Protein AF-A0A497NTA3-F1 (afdb_monomer_lite)

Structure (mmCIF, N/CA/C/O backbone):
data_AF-A0A497NTA3-F1
#
_entry.id   AF-A0A497NTA3-F1
#
loop_
_atom_site.group_PDB
_atom_site.id
_atom_site.type_symbol
_atom_site.label_atom_id
_atom_site.label_alt_id
_atom_site.label_comp_id
_atom_site.label_asym_id
_atom_site.label_entity_id
_atom_site.label_seq_id
_atom_site.pdbx_PDB_ins_code
_atom_site.Cartn_x
_atom_site.Cartn_y
_atom_site.Cartn_z
_atom_site.occupancy
_atom_site.B_iso_or_equiv
_atom_site.auth_seq_id
_atom_site.auth_comp_id
_atom_site.auth_asym_id
_atom_site.auth_atom_id
_atom_site.pdbx_PDB_model_num
ATOM 1 N N . MET A 1 1 ? -24.255 -32.440 83.360 1.00 44.09 1 MET A N 1
ATOM 2 C CA . MET A 1 1 ? -24.015 -33.207 82.120 1.00 44.09 1 MET A CA 1
ATOM 3 C C . MET A 1 1 ? -24.625 -32.433 80.964 1.00 44.09 1 MET A C 1
ATOM 5 O O . MET A 1 1 ? -25.836 -32.283 80.924 1.00 44.09 1 MET A O 1
ATOM 9 N N . LEU A 1 2 ? -23.778 -31.863 80.107 1.00 43.25 2 LEU A N 1
ATOM 10 C CA . LEU A 1 2 ? -24.154 -31.099 78.916 1.00 43.25 2 LEU A CA 1
ATOM 11 C C . LEU A 1 2 ? -24.266 -32.060 77.728 1.00 43.25 2 LEU A C 1
ATOM 13 O O . LEU A 1 2 ? -23.339 -32.829 77.483 1.00 43.25 2 LEU A O 1
ATOM 17 N N . LYS A 1 3 ? -25.372 -32.005 76.987 1.00 46.66 3 LYS A N 1
ATOM 18 C CA . LYS A 1 3 ? -25.457 -32.542 75.625 1.00 46.66 3 LYS A CA 1
ATOM 19 C C . LYS A 1 3 ? -26.061 -31.456 74.745 1.00 46.66 3 LYS A C 1
ATOM 21 O O . LYS A 1 3 ? -27.273 -31.298 74.695 1.00 46.66 3 LYS A O 1
ATOM 26 N N . THR A 1 4 ? -25.198 -30.664 74.124 1.00 47.44 4 THR A N 1
ATOM 27 C CA . THR A 1 4 ? -25.564 -29.769 73.025 1.00 47.44 4 THR A CA 1
ATOM 28 C C . THR A 1 4 ? -25.284 -30.508 71.727 1.00 47.44 4 THR A C 1
ATOM 30 O O . THR A 1 4 ? -24.136 -30.806 71.405 1.00 47.44 4 THR A O 1
ATOM 33 N N . GLU A 1 5 ? -26.357 -30.859 71.033 1.00 47.53 5 GLU A N 1
ATOM 34 C CA . GLU A 1 5 ? -26.350 -31.498 69.724 1.00 47.53 5 GLU A CA 1
ATOM 35 C C . GLU A 1 5 ? -26.013 -30.423 68.676 1.00 47.53 5 GLU A C 1
ATOM 37 O O . GLU A 1 5 ? -26.783 -29.488 68.453 1.00 47.53 5 GLU A O 1
ATOM 42 N N . ASN A 1 6 ? -24.813 -30.496 68.094 1.00 44.69 6 ASN A N 1
ATOM 43 C CA . ASN A 1 6 ? -24.392 -29.604 67.016 1.00 44.69 6 ASN A CA 1
ATOM 44 C C . ASN A 1 6 ? -25.112 -30.013 65.726 1.00 44.69 6 ASN A C 1
ATOM 46 O O . ASN A 1 6 ? -24.772 -31.018 65.107 1.00 44.69 6 ASN A O 1
ATOM 50 N N . VAL A 1 7 ? -26.101 -29.222 65.315 1.00 44.62 7 VAL A N 1
ATOM 51 C CA . VAL A 1 7 ? -26.739 -29.340 64.001 1.00 44.62 7 VAL A CA 1
ATOM 52 C C . VAL A 1 7 ? -25.886 -28.574 62.988 1.00 44.62 7 VAL A C 1
ATOM 54 O O . VAL A 1 7 ? -26.076 -27.376 62.774 1.00 44.62 7 VAL A O 1
ATOM 57 N N . GLU A 1 8 ? -24.927 -29.256 62.362 1.00 42.12 8 GLU A N 1
ATOM 58 C CA . GLU A 1 8 ? -24.247 -28.744 61.169 1.00 42.12 8 GLU A CA 1
ATOM 59 C C . GLU A 1 8 ? -25.232 -28.741 59.991 1.00 42.12 8 GLU A C 1
ATOM 61 O O . GLU A 1 8 ? -25.556 -29.774 59.409 1.00 42.12 8 GLU A O 1
ATOM 66 N N . LYS A 1 9 ? -25.749 -27.559 59.637 1.00 46.50 9 LYS A N 1
ATOM 67 C CA . LYS A 1 9 ? -26.508 -27.365 58.396 1.00 46.50 9 LYS A CA 1
ATOM 68 C C . LYS A 1 9 ? -25.532 -27.204 57.233 1.00 46.50 9 LYS A C 1
ATOM 70 O O . LYS A 1 9 ? -25.008 -26.117 56.998 1.00 46.50 9 LYS A O 1
ATOM 75 N N . THR A 1 10 ? -25.313 -28.280 56.487 1.00 43.53 10 THR A N 1
ATOM 76 C CA . THR A 1 10 ? -24.610 -28.257 55.201 1.00 43.53 10 THR A CA 1
ATOM 77 C C . THR A 1 10 ? -25.424 -27.439 54.193 1.00 43.53 10 THR A C 1
ATOM 79 O O . THR A 1 10 ? -26.510 -27.835 53.777 1.00 43.53 10 THR A O 1
ATOM 82 N N . ILE A 1 11 ? -24.922 -26.264 53.812 1.00 51.75 11 ILE A N 1
ATOM 83 C CA . ILE A 1 11 ? -25.506 -25.445 52.744 1.00 51.75 11 ILE A CA 1
ATOM 84 C C . ILE A 1 11 ? -25.009 -26.010 51.409 1.00 51.75 11 ILE A C 1
ATOM 86 O O . ILE A 1 11 ? -23.911 -25.686 50.955 1.00 51.75 11 ILE A O 1
ATOM 90 N N . GLU A 1 12 ? -25.814 -26.854 50.766 1.00 51.19 12 GLU A N 1
ATOM 91 C CA . GLU A 1 12 ? -25.565 -27.292 49.392 1.00 51.19 12 GLU A CA 1
ATOM 92 C C . GLU A 1 12 ? -25.814 -26.128 48.419 1.00 51.19 12 GLU A C 1
ATOM 94 O O . GLU A 1 12 ? -26.928 -25.875 47.956 1.00 51.19 12 GLU A O 1
ATOM 99 N N . ARG A 1 13 ? -24.755 -25.377 48.098 1.00 47.06 13 ARG A N 1
ATOM 100 C CA . ARG A 1 13 ? -24.777 -24.423 46.984 1.00 47.06 13 ARG A CA 1
ATOM 101 C C . ARG A 1 13 ? -24.832 -25.201 45.669 1.00 47.06 13 ARG A C 1
ATOM 103 O O . ARG A 1 13 ? -23.820 -25.747 45.230 1.00 47.06 13 ARG A O 1
ATOM 110 N N . LYS A 1 14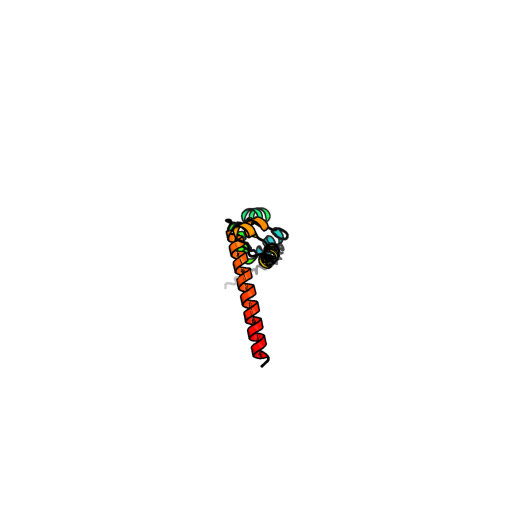 ? -25.993 -25.200 45.006 1.00 54.53 14 LYS A N 1
AT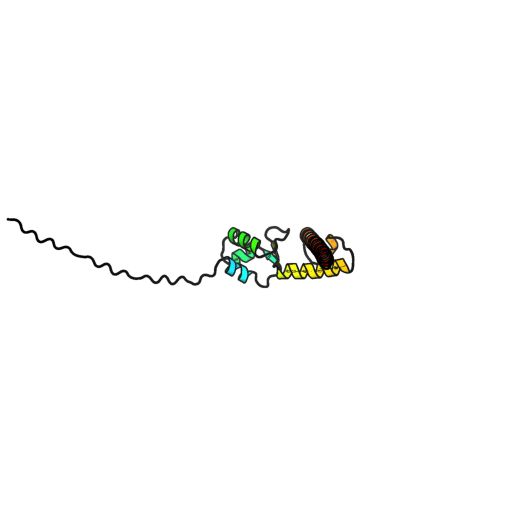OM 111 C CA . LYS A 1 14 ? -26.100 -25.577 43.590 1.00 54.53 14 LYS A CA 1
ATOM 112 C C . LYS A 1 14 ? -25.153 -24.687 42.780 1.00 54.53 14 LYS A C 1
ATOM 114 O O . LYS A 1 14 ? -25.359 -23.480 42.686 1.00 54.53 14 LYS A O 1
ATOM 119 N N . LYS A 1 15 ? -24.096 -25.277 42.214 1.00 54.75 15 LYS A N 1
ATOM 120 C CA . LYS A 1 15 ? -23.257 -24.624 41.204 1.00 54.75 15 LYS A CA 1
ATOM 121 C C 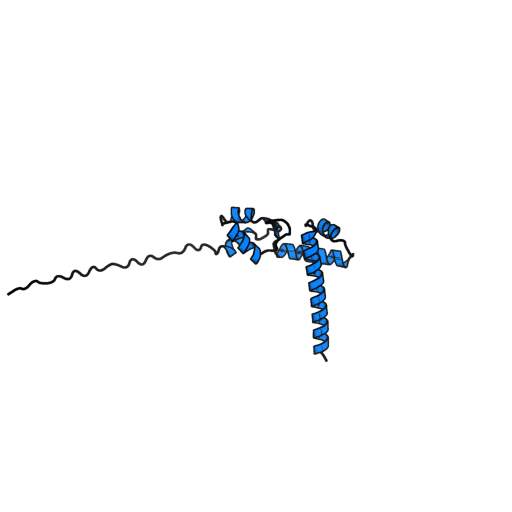. LYS A 1 15 ? -24.075 -24.532 39.918 1.00 54.75 15 LYS A C 1
ATOM 123 O O . LYS A 1 15 ? -24.049 -25.447 39.098 1.00 54.75 15 LYS A O 1
ATOM 128 N N . GLU A 1 16 ? -24.834 -23.454 39.759 1.00 48.94 16 GLU A N 1
ATOM 129 C CA . GLU A 1 16 ? -25.370 -23.093 38.450 1.00 48.94 16 GLU A CA 1
ATOM 130 C C . GLU A 1 16 ? -24.187 -22.908 37.502 1.00 48.94 16 GLU A C 1
ATOM 132 O O . GLU A 1 16 ? -23.341 -22.029 37.671 1.00 48.94 16 GLU A O 1
ATOM 137 N N . THR A 1 17 ? -24.072 -23.819 36.539 1.00 47.16 17 THR A N 1
ATOM 138 C CA . THR A 1 17 ? -23.033 -23.748 35.520 1.00 47.16 17 THR A CA 1
ATOM 139 C C . THR A 1 17 ? -23.502 -22.708 34.518 1.00 47.16 17 THR A C 1
ATOM 141 O O . THR A 1 17 ? -24.291 -23.009 33.626 1.00 47.16 17 THR A O 1
ATOM 144 N N . ILE A 1 18 ? -23.075 -21.458 34.703 1.00 50.19 18 ILE A N 1
ATOM 145 C CA . ILE A 1 18 ? -23.279 -20.403 33.713 1.00 50.19 18 ILE A CA 1
ATOM 146 C C . ILE A 1 18 ? -22.531 -20.853 32.459 1.00 50.19 18 ILE A C 1
ATOM 148 O O . ILE A 1 18 ? -21.307 -20.753 32.377 1.00 50.19 18 ILE A O 1
ATOM 152 N N . THR A 1 19 ? -23.252 -21.389 31.477 1.00 44.66 19 THR A N 1
ATOM 153 C CA . THR A 1 19 ? -22.705 -21.579 30.138 1.00 44.66 19 THR A CA 1
ATOM 154 C C . THR A 1 19 ? -22.490 -20.191 29.553 1.00 44.66 19 THR A C 1
ATOM 156 O O . THR A 1 19 ? -23.416 -19.600 28.995 1.00 44.66 19 THR A O 1
ATOM 159 N N . PHE A 1 20 ? -21.282 -19.651 29.717 1.00 44.19 20 PHE A N 1
ATOM 160 C CA . PHE A 1 20 ? -20.810 -18.505 28.952 1.00 44.19 20 PHE A CA 1
ATOM 161 C C . PHE A 1 20 ? -20.848 -18.905 27.476 1.00 44.19 20 PHE A C 1
ATOM 163 O O . PHE A 1 20 ? -19.920 -19.512 26.948 1.00 44.19 20 PHE A O 1
ATOM 170 N N . ARG A 1 21 ?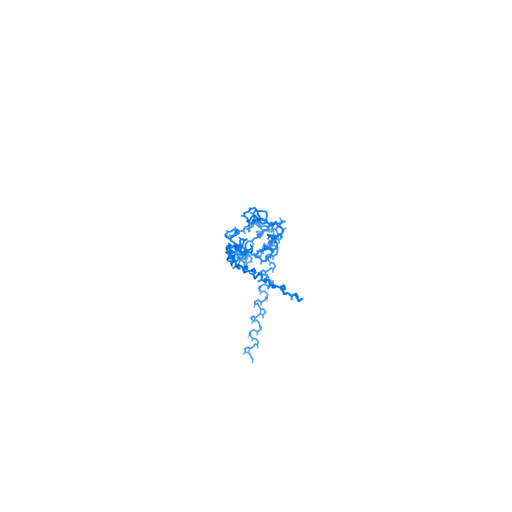 -21.958 -18.610 26.797 1.00 43.12 21 ARG A N 1
ATOM 171 C CA . ARG A 1 21 ? -21.971 -18.559 25.341 1.00 43.12 21 ARG A CA 1
ATOM 172 C C . ARG A 1 21 ? -21.232 -17.286 24.979 1.00 43.12 21 ARG A C 1
ATOM 174 O O . ARG A 1 21 ? -21.831 -16.215 24.973 1.00 43.12 21 ARG A O 1
ATOM 181 N N . THR A 1 22 ? -19.930 -17.392 24.742 1.00 49.00 22 THR A N 1
ATOM 182 C CA . THR A 1 22 ? -19.169 -16.320 24.110 1.00 49.00 22 THR A CA 1
ATOM 183 C C . THR A 1 22 ? -19.897 -16.003 22.805 1.00 49.00 22 THR A C 1
ATOM 185 O O . THR A 1 22 ? -20.015 -16.898 21.960 1.00 49.00 22 THR A O 1
ATOM 188 N N . PRO A 1 23 ? -20.447 -14.790 22.615 1.00 52.59 23 PRO A N 1
ATOM 189 C CA . PRO A 1 23 ? -20.855 -14.387 21.283 1.00 52.59 23 PRO A CA 1
ATOM 190 C C . PRO A 1 23 ? -19.612 -14.565 20.410 1.00 52.59 23 PRO A C 1
ATOM 192 O O . PRO A 1 23 ? -18.509 -14.217 20.835 1.00 52.59 23 PRO A O 1
ATOM 195 N N . SER A 1 24 ? -19.756 -15.179 19.239 1.00 54.88 24 SER A N 1
ATOM 196 C CA . SER A 1 24 ? -18.674 -15.318 18.263 1.00 54.88 24 SER A CA 1
ATOM 197 C C . SER A 1 24 ? -18.326 -13.925 17.718 1.00 54.88 24 SER A C 1
ATOM 199 O O . SER A 1 24 ? -18.669 -13.578 16.588 1.00 54.88 24 SER A O 1
ATOM 201 N N . ILE A 1 25 ? -17.703 -13.090 18.545 1.00 73.00 25 ILE A N 1
ATOM 202 C CA . ILE A 1 25 ? -17.157 -11.802 18.150 1.00 73.00 25 ILE A CA 1
ATOM 203 C C . ILE A 1 25 ? -15.861 -12.145 17.430 1.00 73.00 25 ILE A C 1
ATOM 205 O O . ILE A 1 25 ? -14.941 -12.719 18.013 1.00 73.00 25 ILE A O 1
ATOM 209 N N . LEU A 1 26 ? -15.834 -11.885 16.126 1.00 80.25 26 LEU A N 1
ATOM 210 C CA . LEU A 1 26 ? -14.639 -12.081 15.315 1.00 80.25 26 LEU A CA 1
ATOM 211 C C . LEU A 1 26 ? -13.463 -11.302 15.931 1.00 80.25 26 LEU A C 1
ATOM 213 O O . LEU A 1 26 ? -13.678 -10.209 16.460 1.00 80.25 26 LEU A O 1
ATOM 217 N N . PRO A 1 27 ? -12.224 -11.812 15.843 1.00 89.38 27 PRO A N 1
ATOM 218 C CA . PRO A 1 27 ? -11.056 -11.056 16.277 1.00 89.38 27 PRO A CA 1
ATOM 219 C C . PRO A 1 27 ? -10.984 -9.688 15.571 1.00 89.38 27 PRO A C 1
ATOM 221 O O . PRO A 1 27 ? -11.288 -9.628 14.376 1.00 89.38 27 PRO A O 1
ATOM 224 N N . PRO A 1 28 ? -10.525 -8.610 16.238 1.00 89.44 28 PRO A N 1
ATOM 225 C CA . PRO A 1 28 ? -10.422 -7.274 15.637 1.00 89.44 28 PRO A CA 1
ATOM 226 C C . PRO A 1 28 ? -9.691 -7.252 14.288 1.00 89.44 28 PRO A C 1
ATOM 228 O O . PRO A 1 28 ? -10.144 -6.607 13.346 1.00 89.44 28 PRO A O 1
ATOM 231 N N . ILE A 1 29 ? -8.618 -8.039 14.157 1.00 93.62 29 ILE A N 1
ATOM 232 C CA . ILE A 1 29 ? -7.866 -8.219 12.904 1.00 93.62 29 ILE A CA 1
ATOM 233 C C . ILE A 1 29 ? -8.764 -8.725 11.769 1.00 93.62 29 ILE A C 1
ATOM 235 O O . ILE A 1 29 ? -8.708 -8.211 10.654 1.00 93.62 29 ILE A O 1
ATOM 239 N N . GLU A 1 30 ? -9.610 -9.717 12.043 1.00 92.06 30 GLU A N 1
ATOM 240 C CA . GLU A 1 30 ? -10.503 -10.310 11.045 1.00 92.06 30 GLU A CA 1
ATOM 241 C C . GLU A 1 30 ? -11.641 -9.349 10.675 1.00 92.06 30 GLU A C 1
ATOM 243 O O . GLU A 1 30 ? -12.029 -9.275 9.508 1.00 92.06 30 GLU A O 1
ATOM 248 N N . ILE A 1 31 ? -12.136 -8.566 11.641 1.00 91.50 31 ILE A N 1
ATOM 249 C CA . ILE A 1 31 ? -13.110 -7.495 11.392 1.00 91.50 31 ILE A CA 1
ATOM 250 C C . ILE A 1 31 ? -12.505 -6.464 10.430 1.00 91.50 31 ILE A C 1
ATOM 252 O O . ILE A 1 31 ? -13.067 -6.222 9.365 1.00 91.50 31 ILE A O 1
ATOM 256 N N . VAL A 1 32 ? -11.328 -5.919 10.751 1.00 93.38 32 VAL A N 1
ATOM 257 C CA . VAL A 1 32 ? -10.630 -4.930 9.913 1.00 93.38 32 VAL A CA 1
ATOM 258 C C . VAL A 1 32 ? -10.333 -5.489 8.519 1.00 93.38 32 VAL A C 1
ATOM 260 O O . VAL A 1 32 ? -10.656 -4.842 7.520 1.00 93.38 32 VAL A O 1
ATOM 263 N N . LYS A 1 33 ? -9.810 -6.719 8.432 1.00 93.94 33 LYS A N 1
ATOM 264 C CA . LYS A 1 33 ? -9.514 -7.402 7.162 1.00 93.94 33 LYS A CA 1
ATOM 265 C C . LYS A 1 33 ? -10.734 -7.508 6.253 1.00 93.94 33 LYS A C 1
ATOM 267 O O . LYS A 1 33 ? -10.627 -7.303 5.045 1.00 93.94 33 LYS A O 1
ATOM 272 N N . ARG A 1 34 ? -11.904 -7.828 6.813 1.00 93.88 34 ARG A N 1
ATOM 273 C CA . ARG A 1 34 ? -13.160 -7.881 6.051 1.00 93.88 34 ARG A CA 1
ATOM 274 C C . ARG A 1 34 ? -13.607 -6.498 5.599 1.00 93.88 34 ARG A C 1
ATOM 276 O O . ARG A 1 34 ? -14.086 -6.374 4.476 1.00 93.88 34 ARG A O 1
ATOM 283 N N . THR A 1 35 ? -13.415 -5.479 6.430 1.00 93.31 35 THR A N 1
ATOM 284 C CA . THR A 1 35 ? -13.858 -4.107 6.156 1.00 93.31 35 THR A CA 1
ATOM 285 C C . THR A 1 35 ? -13.133 -3.461 4.983 1.00 93.31 35 THR A C 1
ATOM 287 O O . THR A 1 35 ? -13.775 -2.785 4.179 1.00 93.31 35 THR A O 1
ATOM 290 N N . PHE A 1 36 ? -11.818 -3.667 4.847 1.00 93.00 36 PHE A N 1
ATOM 291 C CA . PHE A 1 36 ? -11.072 -3.108 3.713 1.00 93.00 36 PHE A CA 1
ATOM 292 C C . PHE A 1 36 ? -10.992 -4.046 2.500 1.00 93.00 36 PHE A C 1
ATOM 294 O O . PHE A 1 36 ? -10.429 -3.679 1.466 1.00 93.00 36 PHE A O 1
ATOM 301 N N . LYS A 1 37 ? -11.569 -5.252 2.580 1.00 93.06 37 LYS A N 1
ATOM 302 C CA . LYS A 1 37 ? -11.539 -6.219 1.479 1.00 93.06 37 LYS A CA 1
ATOM 303 C C . LYS A 1 37 ? -12.164 -5.620 0.216 1.00 93.06 37 LYS A C 1
ATOM 305 O O . LYS A 1 37 ? -13.312 -5.190 0.215 1.00 93.06 37 LYS A O 1
ATOM 310 N N . GLY A 1 38 ? -11.408 -5.628 -0.880 1.00 90.75 38 GLY A N 1
ATOM 311 C CA . GLY A 1 38 ? -11.835 -5.067 -2.166 1.00 90.75 38 GLY A CA 1
ATOM 312 C C . GLY A 1 38 ? -11.633 -3.554 -2.308 1.00 90.75 38 GLY A C 1
ATOM 313 O O . GLY A 1 38 ? -11.776 -3.036 -3.416 1.00 90.75 38 GLY A O 1
ATOM 314 N N . LEU A 1 39 ? -11.242 -2.847 -1.243 1.00 94.38 39 LEU A N 1
ATOM 315 C CA . LEU A 1 39 ? -10.828 -1.449 -1.335 1.00 94.38 39 LEU A CA 1
ATOM 316 C C . LEU A 1 39 ? -9.412 -1.356 -1.916 1.00 94.38 39 LEU A C 1
ATOM 318 O O . LEU A 1 39 ? -8.550 -2.190 -1.640 1.00 94.38 39 LEU A O 1
ATOM 322 N N . LYS A 1 40 ? -9.166 -0.332 -2.737 1.00 95.06 40 LYS A N 1
ATOM 323 C CA . LYS A 1 40 ? -7.849 -0.072 -3.347 1.00 95.06 40 LYS A CA 1
ATOM 324 C C . LYS A 1 40 ? -6.992 0.844 -2.475 1.00 95.06 40 LYS A C 1
ATOM 326 O O . LYS A 1 40 ? -5.845 0.521 -2.190 1.00 95.06 40 LYS A O 1
ATOM 331 N N . LYS A 1 41 ? -7.581 1.969 -2.068 1.00 94.56 41 LYS A N 1
ATOM 332 C CA . LYS A 1 41 ? -7.005 3.035 -1.244 1.00 94.56 41 LYS A CA 1
ATOM 333 C C . LYS A 1 41 ? -8.056 3.438 -0.208 1.00 94.56 41 LYS A C 1
ATOM 335 O O . LYS A 1 41 ? -9.231 3.500 -0.568 1.00 94.56 41 LYS A O 1
ATOM 340 N N . PHE A 1 42 ? -7.655 3.647 1.040 1.00 96.25 42 PHE A N 1
ATOM 341 C CA . PHE A 1 42 ? -8.551 4.002 2.149 1.00 96.25 42 PHE A CA 1
ATOM 342 C C . PHE A 1 42 ? -7.763 4.642 3.296 1.00 96.25 42 PHE A C 1
ATOM 344 O O . PHE A 1 42 ? -6.532 4.591 3.323 1.00 96.25 42 PHE A O 1
ATOM 351 N N . THR A 1 43 ? -8.473 5.246 4.242 1.00 96.62 43 THR A N 1
ATOM 352 C CA . THR A 1 43 ? -7.896 5.895 5.423 1.00 96.62 43 THR A CA 1
ATOM 353 C C . THR A 1 43 ? -8.137 5.093 6.697 1.00 96.62 43 THR A C 1
ATOM 355 O O . THR A 1 43 ? -9.071 4.294 6.774 1.00 96.62 43 THR A O 1
ATOM 358 N N . THR A 1 44 ? -7.316 5.320 7.727 1.00 96.00 44 THR A N 1
ATOM 359 C CA . THR A 1 44 ? -7.542 4.714 9.052 1.00 96.00 44 THR A CA 1
ATOM 360 C C . THR A 1 44 ? -8.928 5.068 9.598 1.00 96.00 44 THR A C 1
ATOM 362 O O . THR A 1 44 ? -9.633 4.193 10.097 1.00 96.00 44 THR A O 1
ATOM 365 N N . SER A 1 45 ? -9.339 6.331 9.460 1.00 95.81 45 SER A N 1
ATOM 366 C CA . SER A 1 45 ? -10.600 6.837 10.004 1.00 95.81 45 SER A CA 1
ATOM 367 C C . SER A 1 45 ? -11.817 6.171 9.348 1.00 95.81 45 SER A C 1
ATOM 369 O O . SER A 1 45 ? -12.701 5.704 10.057 1.00 95.81 45 SER A O 1
ATOM 371 N N . GLU A 1 46 ? -11.817 5.996 8.020 1.00 95.69 46 GLU A N 1
ATOM 372 C CA . GLU A 1 46 ? -12.888 5.276 7.304 1.00 95.69 46 GLU A CA 1
ATOM 373 C C . GLU A 1 46 ? -13.062 3.829 7.789 1.00 95.69 46 GLU A C 1
ATOM 375 O O . GLU A 1 46 ? -14.176 3.299 7.816 1.00 95.69 46 GLU A O 1
ATOM 380 N N . ILE A 1 47 ? -11.961 3.156 8.133 1.00 96.06 47 ILE A N 1
ATOM 381 C CA . ILE A 1 47 ? -12.011 1.789 8.654 1.00 96.06 47 ILE A CA 1
ATOM 382 C C . ILE A 1 47 ? -12.489 1.795 10.105 1.00 96.06 47 ILE A C 1
ATOM 384 O O . ILE A 1 47 ? -13.380 1.015 10.433 1.00 96.06 47 ILE A O 1
ATOM 388 N N . ALA A 1 48 ? -11.969 2.698 10.939 1.00 94.00 48 ALA A N 1
ATOM 389 C CA . ALA A 1 48 ? -12.369 2.836 12.336 1.00 94.00 48 ALA A CA 1
ATOM 390 C C . ALA A 1 48 ? -13.870 3.116 12.490 1.00 94.00 48 ALA A C 1
ATOM 392 O O . ALA A 1 48 ? -14.526 2.460 13.299 1.00 94.00 48 ALA A O 1
ATOM 393 N N . GLU A 1 49 ? -14.432 3.996 11.655 1.00 93.75 49 GLU A N 1
ATOM 394 C CA . GLU A 1 49 ? -15.871 4.280 11.607 1.00 93.75 49 GLU A CA 1
ATOM 395 C C . GLU A 1 49 ? -16.696 3.032 11.268 1.00 93.75 49 GLU A C 1
ATOM 397 O O . GLU A 1 49 ? -17.700 2.747 11.918 1.00 93.75 49 GLU A O 1
ATOM 402 N N . LYS A 1 50 ? -16.259 2.241 10.281 1.00 92.19 50 LYS A N 1
ATOM 403 C CA . LYS A 1 50 ? -16.971 1.026 9.852 1.00 92.19 50 LYS A CA 1
ATOM 404 C C . LYS A 1 50 ? -16.867 -0.120 1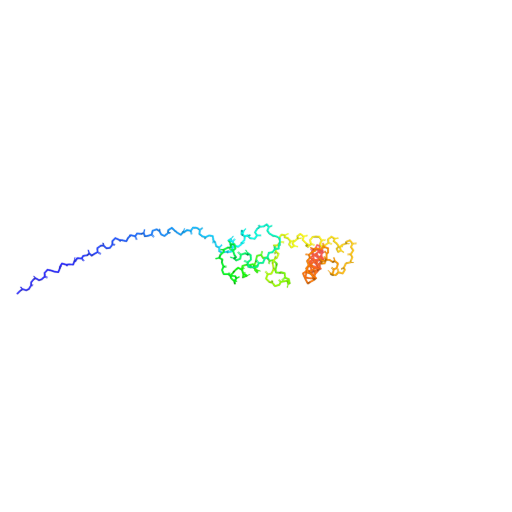0.851 1.00 92.19 50 LYS A C 1
ATOM 406 O O . LYS A 1 50 ? -17.777 -0.943 10.925 1.00 92.19 50 LYS A O 1
ATOM 411 N N . THR A 1 51 ? -15.756 -0.219 11.577 1.00 89.31 51 THR A N 1
ATOM 412 C CA . THR A 1 51 ? -15.529 -1.297 12.548 1.00 89.31 51 THR A CA 1
ATOM 413 C C . THR A 1 51 ? -15.942 -0.931 13.966 1.00 89.31 51 THR A C 1
ATOM 415 O O . THR A 1 51 ? -16.006 -1.823 14.807 1.00 89.31 51 THR A O 1
ATOM 418 N N . ASN A 1 52 ? -16.199 0.353 14.241 1.00 91.19 52 ASN A N 1
ATOM 419 C CA . ASN A 1 52 ? -16.399 0.899 15.584 1.00 91.19 52 ASN A CA 1
ATOM 420 C C . ASN A 1 52 ? -15.266 0.496 16.553 1.00 91.19 52 ASN A C 1
ATOM 422 O O . ASN A 1 52 ? -15.502 0.139 17.707 1.00 91.19 52 ASN A O 1
ATOM 426 N N . LEU A 1 53 ? -14.030 0.494 16.043 1.00 91.75 53 LEU A N 1
ATOM 427 C CA . LEU A 1 53 ? -12.818 0.186 16.807 1.00 91.75 53 LEU A CA 1
ATOM 428 C C . LEU A 1 53 ? -12.027 1.478 17.045 1.00 91.75 53 LEU A C 1
ATOM 430 O O . LEU A 1 53 ? -12.122 2.395 16.224 1.00 91.75 53 LEU A O 1
ATOM 434 N N . PRO A 1 54 ? -11.220 1.559 18.118 1.00 93.88 54 PRO A N 1
ATOM 435 C CA . PRO A 1 54 ? -10.327 2.691 18.333 1.00 93.88 54 PRO A CA 1
ATOM 436 C C . PRO A 1 54 ? -9.393 2.893 17.138 1.00 93.88 54 PRO A C 1
ATOM 438 O O . PRO A 1 54 ? -8.807 1.937 16.630 1.00 93.88 54 PRO A O 1
ATOM 441 N N . GLU A 1 55 ? -9.228 4.143 16.703 1.00 94.62 55 GLU A N 1
ATOM 442 C CA . GLU A 1 55 ? -8.421 4.465 15.519 1.00 94.62 55 GLU A CA 1
ATOM 443 C C . GLU A 1 55 ? -6.966 3.985 15.664 1.00 94.62 55 GLU A C 1
ATOM 445 O O . GLU A 1 55 ? -6.381 3.499 14.700 1.00 94.62 55 GLU A O 1
ATOM 450 N N . GLU A 1 56 ? -6.410 4.045 16.877 1.00 95.56 56 GLU A N 1
ATOM 451 C CA . GLU A 1 56 ? -5.061 3.556 17.184 1.00 95.56 56 GLU A CA 1
ATOM 452 C C . GLU A 1 56 ? -4.923 2.037 16.983 1.00 95.56 56 GLU A C 1
ATOM 454 O O . GLU A 1 56 ? -3.928 1.564 16.431 1.00 95.56 56 GLU A O 1
ATOM 459 N N . ASP A 1 57 ? -5.930 1.261 17.392 1.00 93.81 57 ASP A N 1
ATOM 460 C CA . ASP A 1 57 ? -5.924 -0.194 17.223 1.00 93.81 57 ASP A CA 1
ATOM 461 C C . ASP A 1 57 ? -6.084 -0.571 15.750 1.00 93.81 57 ASP A C 1
ATOM 463 O O . ASP A 1 57 ? -5.414 -1.478 15.255 1.00 93.81 57 ASP A O 1
ATOM 467 N N . VAL A 1 58 ? -6.933 0.162 15.024 1.00 95.25 58 VAL A N 1
ATOM 468 C CA . VAL A 1 58 ? -7.083 -0.000 13.576 1.00 95.25 58 VAL A CA 1
ATOM 469 C C . VAL A 1 58 ? -5.775 0.321 12.864 1.00 95.25 58 VAL A C 1
ATOM 471 O O . VAL A 1 58 ? -5.361 -0.461 12.017 1.00 95.25 58 VAL A O 1
ATOM 474 N N . GLU A 1 59 ? -5.089 1.408 13.222 1.00 96.25 59 GLU A N 1
ATOM 475 C CA . GLU A 1 59 ? -3.799 1.773 12.628 1.00 96.25 59 GLU A CA 1
ATOM 476 C C . GLU A 1 59 ? -2.763 0.656 12.797 1.00 96.25 59 GLU A C 1
ATOM 478 O O . GLU A 1 59 ? -2.184 0.212 11.805 1.00 96.25 59 GLU A O 1
ATOM 483 N N . LYS A 1 60 ? -2.607 0.117 14.013 1.00 95.75 60 LYS A N 1
ATOM 484 C CA . LYS A 1 60 ? -1.694 -1.010 14.283 1.00 95.75 60 LYS A CA 1
ATOM 485 C C . LYS A 1 60 ? -2.031 -2.247 13.451 1.00 95.75 60 LYS A C 1
ATOM 487 O O . LYS A 1 60 ? -1.135 -2.939 12.977 1.00 95.75 60 LYS A O 1
ATOM 492 N N . ILE A 1 61 ? -3.317 -2.541 13.265 1.00 95.69 61 ILE A N 1
ATOM 493 C CA . ILE A 1 61 ? -3.752 -3.673 12.439 1.00 95.69 61 ILE A CA 1
ATOM 494 C C . ILE A 1 61 ? -3.472 -3.404 10.954 1.00 95.69 61 ILE A C 1
ATOM 496 O O . ILE A 1 61 ? -3.007 -4.299 10.248 1.00 95.69 61 ILE A O 1
ATOM 500 N N . LEU A 1 62 ? -3.733 -2.190 10.466 1.00 96.19 62 LEU A N 1
ATOM 501 C CA . LEU A 1 62 ? -3.481 -1.816 9.074 1.00 96.19 62 LEU A CA 1
ATOM 502 C C . LEU A 1 62 ? -1.986 -1.856 8.736 1.00 96.19 62 LEU A C 1
ATOM 504 O O . LEU A 1 62 ? -1.642 -2.309 7.645 1.00 96.19 62 LEU A O 1
ATOM 508 N N . GLU A 1 63 ? -1.102 -1.497 9.670 1.00 95.56 63 GLU A N 1
ATOM 509 C CA . GLU A 1 63 ? 0.354 -1.626 9.499 1.00 95.56 63 GLU A CA 1
ATOM 510 C C . GLU A 1 63 ? 0.814 -3.061 9.218 1.00 95.56 63 GLU A C 1
ATOM 512 O O . GLU A 1 63 ? 1.819 -3.256 8.538 1.00 95.56 63 GLU A O 1
ATOM 517 N N . LEU A 1 64 ? 0.072 -4.062 9.698 1.00 94.81 64 LEU A N 1
ATOM 518 C CA . LEU A 1 64 ? 0.389 -5.475 9.486 1.00 94.81 64 LEU A CA 1
ATOM 519 C C . LEU A 1 64 ? -0.194 -6.041 8.189 1.00 94.81 64 LEU A C 1
ATOM 521 O O . LEU A 1 64 ? 0.316 -7.035 7.681 1.00 94.81 64 LEU A O 1
ATOM 525 N N . LEU A 1 65 ? -1.296 -5.471 7.699 1.00 94.31 65 LEU A N 1
ATOM 526 C CA . LEU A 1 65 ? -2.107 -6.078 6.638 1.00 94.31 65 LEU A CA 1
ATOM 527 C C . LEU A 1 65 ? -2.093 -5.303 5.316 1.00 94.31 65 LEU A C 1
ATOM 529 O O . LEU A 1 65 ? -2.721 -5.736 4.349 1.00 94.31 65 LEU A O 1
ATOM 533 N N . THR A 1 66 ? -1.497 -4.111 5.288 1.00 95.75 66 THR A N 1
ATOM 534 C CA . THR A 1 66 ? -1.642 -3.167 4.175 1.00 95.75 66 THR A CA 1
ATOM 535 C C . THR A 1 66 ? -0.351 -2.400 3.912 1.00 95.75 66 THR A C 1
ATOM 537 O O . THR A 1 66 ? 0.594 -2.431 4.700 1.00 95.75 66 THR A O 1
ATOM 540 N N . ILE A 1 67 ? -0.297 -1.686 2.788 1.00 95.50 67 ILE A N 1
ATOM 541 C CA . ILE A 1 67 ? 0.859 -0.871 2.421 1.00 95.50 67 ILE A CA 1
ATOM 542 C C . ILE A 1 67 ? 0.588 0.586 2.788 1.00 95.50 67 ILE A C 1
ATOM 544 O O . ILE A 1 67 ? -0.279 1.234 2.201 1.00 95.50 67 ILE A O 1
ATOM 548 N N . LYS A 1 68 ? 1.370 1.119 3.731 1.00 95.12 68 LYS A N 1
ATOM 549 C CA . LYS A 1 68 ? 1.338 2.539 4.107 1.00 95.12 68 LYS A CA 1
ATOM 550 C C . LYS A 1 68 ? 1.731 3.417 2.914 1.00 95.12 68 LYS A C 1
ATOM 552 O O . LYS A 1 68 ? 2.803 3.203 2.328 1.00 95.12 68 LYS A O 1
ATOM 557 N N . SER A 1 69 ? 0.867 4.373 2.574 1.00 94.94 69 SER A N 1
ATOM 558 C CA . SER A 1 69 ? 1.179 5.465 1.647 1.00 94.94 69 SER A CA 1
ATOM 559 C C . SER A 1 69 ? 2.067 6.497 2.337 1.00 94.94 69 SER A C 1
ATOM 561 O O . SER A 1 69 ? 2.129 6.573 3.566 1.00 94.94 69 SER A O 1
ATOM 563 N N . SER A 1 70 ? 2.755 7.306 1.542 1.00 92.44 70 SER A N 1
ATOM 564 C CA . SER A 1 70 ? 3.414 8.514 2.018 1.00 92.44 70 SER A CA 1
ATOM 565 C C . SER A 1 70 ? 2.420 9.581 2.500 1.00 92.44 70 SER A C 1
ATOM 567 O O . SER A 1 70 ? 2.757 10.411 3.345 1.00 92.44 70 SER A O 1
ATOM 569 N N . GLU A 1 71 ? 1.166 9.528 2.034 1.00 90.94 71 GLU A N 1
ATOM 570 C CA . GLU A 1 71 ? 0.084 10.343 2.580 1.00 90.94 71 GLU A CA 1
ATOM 571 C C . GLU A 1 71 ? -0.276 9.885 4.002 1.00 90.94 71 GLU A C 1
ATOM 573 O O . GLU A 1 71 ? -0.444 8.699 4.300 1.00 90.94 71 GLU A O 1
ATOM 578 N N . LYS A 1 72 ? -0.422 10.853 4.912 1.00 89.38 72 LYS A N 1
ATOM 579 C CA . LYS A 1 72 ? -0.700 10.579 6.324 1.00 89.38 72 LYS A CA 1
ATOM 580 C C . LYS A 1 72 ? -2.026 9.826 6.484 1.00 89.38 72 LYS A C 1
ATOM 582 O O . LYS A 1 72 ? -3.059 10.299 6.022 1.00 89.38 72 LYS A O 1
ATOM 587 N N . LYS A 1 73 ? -1.992 8.703 7.216 1.00 90.00 73 LYS A N 1
ATOM 588 C CA . LYS A 1 73 ? -3.147 7.828 7.514 1.00 90.00 73 LYS A CA 1
ATOM 589 C C . LYS A 1 73 ? -3.830 7.225 6.276 1.00 90.00 73 LYS A C 1
ATOM 591 O O . LYS A 1 73 ? -4.997 6.849 6.353 1.00 90.00 73 LYS A O 1
ATOM 596 N N . VAL A 1 74 ? -3.117 7.118 5.156 1.00 95.38 74 VAL A N 1
ATOM 597 C CA . VAL A 1 74 ? -3.613 6.517 3.916 1.00 95.38 74 VAL A CA 1
ATOM 598 C C . VAL A 1 74 ? -2.927 5.176 3.672 1.00 95.38 74 VAL A C 1
ATOM 600 O O . VAL A 1 74 ? -1.716 5.027 3.844 1.00 95.38 74 VAL A O 1
ATOM 603 N N . TRP A 1 75 ? -3.714 4.206 3.223 1.00 97.31 75 TRP A N 1
ATOM 604 C CA . TRP A 1 75 ? -3.297 2.823 3.033 1.00 97.31 75 TRP A CA 1
ATOM 605 C C . TRP A 1 75 ? -3.716 2.319 1.660 1.00 97.31 75 TRP A C 1
ATOM 607 O O . TRP A 1 75 ? -4.786 2.668 1.154 1.00 97.31 75 TRP A O 1
ATOM 617 N N . TYR A 1 76 ? -2.888 1.458 1.079 1.00 96.62 76 TYR A N 1
ATOM 618 C CA . TYR A 1 76 ? -3.227 0.656 -0.089 1.00 96.62 76 TYR A CA 1
ATOM 619 C C . TYR A 1 76 ? -3.422 -0.798 0.323 1.00 96.62 76 TYR A C 1
ATOM 621 O O . TYR A 1 76 ? -2.647 -1.335 1.117 1.00 96.62 76 TYR A O 1
ATOM 629 N N . SER A 1 77 ? -4.406 -1.472 -0.268 1.00 95.88 77 SER A N 1
ATOM 630 C CA . SER A 1 77 ? -4.449 -2.932 -0.175 1.00 95.88 77 SER A CA 1
ATOM 631 C C . SER A 1 77 ? -3.259 -3.550 -0.912 1.00 95.88 77 SER A C 1
ATOM 633 O O . SER A 1 77 ? -2.825 -3.037 -1.947 1.00 95.88 77 SER A O 1
ATOM 635 N N . GLU A 1 78 ? -2.747 -4.673 -0.403 1.00 94.12 78 GLU A N 1
ATOM 636 C CA . GLU A 1 78 ? -1.626 -5.396 -1.021 1.00 94.12 78 GLU A CA 1
ATOM 637 C C . GLU A 1 78 ? -1.928 -5.756 -2.482 1.00 94.12 78 GLU A C 1
ATOM 639 O O . GLU A 1 78 ? -1.133 -5.462 -3.372 1.00 94.12 78 GLU A O 1
ATOM 644 N N . ASP A 1 79 ? -3.130 -6.276 -2.756 1.00 93.81 79 ASP A N 1
ATOM 645 C CA . ASP A 1 79 ? -3.584 -6.609 -4.112 1.00 93.81 79 ASP A CA 1
ATOM 646 C C . ASP A 1 79 ? -3.518 -5.414 -5.069 1.00 93.81 79 ASP A C 1
ATOM 648 O O . ASP A 1 79 ? -3.207 -5.558 -6.257 1.00 93.81 79 ASP A O 1
ATOM 652 N N . TYR A 1 80 ? -3.860 -4.220 -4.581 1.00 95.75 80 TYR A N 1
ATOM 653 C CA . TYR A 1 80 ? -3.796 -3.010 -5.386 1.00 95.75 80 TYR A CA 1
ATOM 654 C C . TYR A 1 80 ? -2.352 -2.555 -5.592 1.00 95.75 80 TYR A C 1
ATOM 656 O O . TYR A 1 80 ? -1.980 -2.237 -6.722 1.00 95.75 80 TYR A O 1
ATOM 664 N N . TRP A 1 81 ? -1.524 -2.600 -4.545 1.00 95.31 81 TRP A N 1
ATOM 665 C CA . TRP A 1 81 ? -0.099 -2.287 -4.640 1.00 95.31 81 TRP A CA 1
ATOM 666 C C . TRP A 1 81 ? 0.623 -3.195 -5.643 1.00 95.31 81 TRP A C 1
ATOM 668 O O . TRP A 1 81 ? 1.374 -2.712 -6.487 1.00 95.31 81 TRP A O 1
ATOM 678 N N . GLU A 1 82 ? 0.330 -4.497 -5.640 1.00 94.38 82 GLU A N 1
ATOM 679 C CA . GLU A 1 82 ? 0.872 -5.448 -6.616 1.00 94.38 82 GLU A CA 1
ATOM 680 C C . GLU A 1 82 ? 0.437 -5.132 -8.053 1.00 94.38 82 GLU A C 1
ATOM 682 O O . GLU A 1 82 ? 1.241 -5.192 -8.988 1.00 94.38 82 GLU A O 1
ATOM 687 N N . LYS A 1 83 ? -0.827 -4.739 -8.259 1.00 95.12 83 LYS A N 1
ATOM 688 C CA . LYS A 1 83 ? -1.308 -4.301 -9.581 1.00 95.12 83 LYS A CA 1
ATOM 689 C C . LYS A 1 83 ? -0.581 -3.047 -10.060 1.00 95.12 83 LYS A C 1
ATOM 691 O O . LYS A 1 83 ? -0.191 -2.979 -11.231 1.00 95.12 83 LYS A O 1
ATOM 696 N N . LEU A 1 84 ? -0.368 -2.079 -9.169 1.00 95.38 84 LEU A N 1
ATOM 697 C CA . LEU A 1 84 ? 0.414 -0.886 -9.481 1.00 95.38 84 LEU A CA 1
ATOM 698 C C . LEU A 1 84 ? 1.861 -1.253 -9.817 1.00 95.38 84 LEU A C 1
ATOM 700 O O . LEU A 1 84 ? 2.355 -0.818 -10.853 1.00 95.38 84 LEU A O 1
ATOM 704 N N . LYS A 1 85 ? 2.502 -2.135 -9.038 1.00 94.69 85 LYS A N 1
ATOM 705 C CA . LYS A 1 85 ? 3.862 -2.624 -9.310 1.00 94.69 85 LYS A CA 1
ATOM 706 C C . LYS A 1 85 ? 3.993 -3.282 -10.675 1.00 94.69 85 LYS A C 1
ATOM 708 O O . LYS A 1 85 ? 4.926 -2.969 -11.407 1.00 94.69 85 LYS A O 1
ATOM 713 N N . ARG A 1 86 ? 3.059 -4.151 -11.072 1.00 94.12 86 ARG A N 1
ATOM 714 C CA . ARG A 1 86 ? 3.072 -4.775 -12.413 1.00 94.12 86 ARG A CA 1
ATOM 715 C C . ARG A 1 86 ? 2.952 -3.740 -13.529 1.00 94.12 86 ARG A C 1
ATOM 717 O O . ARG A 1 86 ? 3.666 -3.809 -14.532 1.00 94.12 86 ARG A O 1
ATOM 724 N N . THR A 1 87 ? 2.076 -2.759 -13.337 1.00 93.25 87 THR A N 1
ATOM 725 C CA . THR A 1 87 ? 1.897 -1.654 -14.286 1.00 93.25 87 THR A CA 1
ATOM 726 C C . THR A 1 87 ? 3.172 -0.813 -14.375 1.00 93.25 87 THR A C 1
ATOM 728 O O . THR A 1 87 ? 3.656 -0.535 -15.470 1.00 93.25 87 THR A O 1
ATOM 731 N N . ALA A 1 88 ? 3.778 -0.493 -13.231 1.00 92.75 88 ALA A N 1
ATOM 732 C CA . ALA A 1 88 ? 5.035 0.236 -13.137 1.00 92.75 88 ALA A CA 1
ATOM 733 C C . ALA A 1 88 ? 6.195 -0.512 -13.811 1.00 92.75 88 ALA A C 1
ATOM 735 O O . ALA A 1 88 ? 6.917 0.092 -14.602 1.00 92.75 88 ALA A O 1
ATOM 736 N N . LYS A 1 89 ? 6.333 -1.826 -13.573 1.00 91.94 89 LYS A N 1
ATOM 737 C CA . LYS A 1 89 ? 7.309 -2.694 -14.259 1.00 91.94 89 LYS A CA 1
ATOM 738 C C . LYS A 1 89 ? 7.155 -2.582 -15.777 1.00 91.94 89 LYS A C 1
ATOM 740 O O . LYS A 1 89 ? 8.117 -2.257 -16.463 1.00 91.94 89 LYS A O 1
ATOM 745 N N . THR A 1 90 ? 5.927 -2.724 -16.277 1.00 91.31 90 THR A N 1
ATOM 746 C CA . THR A 1 90 ? 5.625 -2.629 -17.717 1.00 91.31 90 THR A CA 1
ATOM 747 C C . THR A 1 90 ? 6.012 -1.266 -18.305 1.00 91.31 90 THR A C 1
ATOM 749 O O . THR A 1 90 ? 6.543 -1.189 -19.412 1.00 91.31 90 THR A O 1
ATOM 752 N N . ILE A 1 91 ? 5.748 -0.173 -17.581 1.00 89.75 91 ILE A N 1
ATOM 753 C CA . ILE A 1 91 ? 6.113 1.183 -18.017 1.00 89.75 91 ILE A CA 1
ATOM 754 C C . ILE A 1 91 ? 7.637 1.334 -18.073 1.00 89.75 91 ILE A C 1
ATOM 756 O O . ILE A 1 91 ? 8.171 1.794 -19.083 1.00 89.75 91 ILE A O 1
ATOM 760 N N . LEU A 1 92 ? 8.334 0.924 -17.009 1.00 87.88 92 LEU A N 1
ATOM 761 C CA . LEU A 1 92 ? 9.784 1.069 -16.880 1.00 87.88 92 LEU A CA 1
ATOM 762 C C . LEU A 1 92 ? 10.560 0.193 -17.873 1.00 87.88 92 LEU A C 1
ATOM 764 O O . LEU A 1 92 ? 11.616 0.613 -18.343 1.00 87.88 92 LEU A O 1
ATOM 768 N N . GLU A 1 93 ? 10.038 -0.9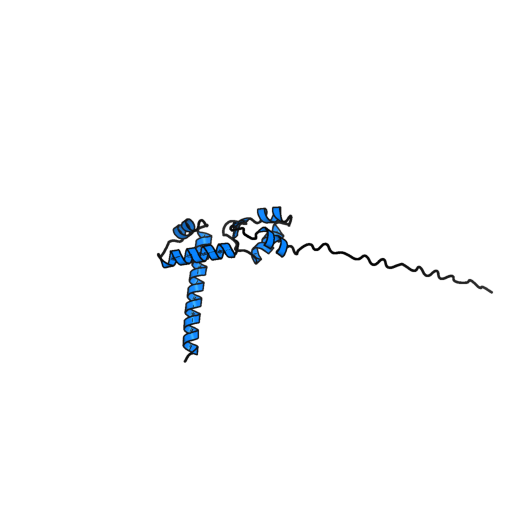83 -18.226 1.00 86.38 93 GLU A N 1
ATOM 769 C CA . GLU A 1 93 ? 10.608 -1.851 -19.265 1.00 86.38 93 GLU A CA 1
ATOM 770 C C . GLU A 1 93 ? 10.493 -1.241 -20.661 1.00 86.38 93 GLU A C 1
ATOM 772 O O . GLU A 1 93 ? 11.437 -1.310 -21.445 1.00 86.38 93 GLU A O 1
ATOM 777 N N . LYS A 1 94 ? 9.352 -0.615 -20.971 1.00 87.00 94 LYS A N 1
ATOM 778 C CA . LYS A 1 94 ? 9.141 0.033 -22.272 1.00 87.00 94 LYS A CA 1
ATOM 779 C C . LYS A 1 94 ? 9.970 1.300 -22.420 1.00 87.00 94 LYS A C 1
ATOM 781 O O . LYS A 1 94 ? 10.463 1.583 -23.510 1.00 87.00 94 LYS A O 1
ATOM 786 N N . LYS A 1 95 ? 10.078 2.100 -21.356 1.00 82.44 95 LYS A N 1
ATOM 787 C CA . LYS A 1 95 ? 10.817 3.361 -21.393 1.00 82.44 95 LYS A CA 1
ATOM 788 C C . LYS A 1 95 ? 11.294 3.780 -19.999 1.00 82.44 95 LYS A C 1
ATOM 790 O O . LYS A 1 95 ? 10.459 3.952 -19.103 1.00 82.44 95 LYS A O 1
ATOM 795 N N . PRO A 1 96 ? 12.595 4.090 -19.835 1.00 79.75 96 PRO A N 1
ATOM 796 C CA . PRO A 1 96 ? 13.090 4.760 -18.641 1.00 79.75 96 PRO A CA 1
ATOM 797 C C . PRO A 1 96 ? 12.284 6.038 -18.396 1.00 79.75 96 PRO A C 1
ATOM 799 O O . PRO A 1 96 ? 12.241 6.938 -19.238 1.00 79.75 96 PRO A O 1
ATOM 802 N N . SER A 1 97 ? 11.599 6.088 -17.260 1.00 81.31 97 SER A N 1
ATOM 803 C CA . SER A 1 97 ? 10.660 7.156 -16.924 1.00 81.31 97 SER A CA 1
ATOM 804 C C . SER A 1 97 ? 11.102 7.846 -15.643 1.00 81.31 97 SER A C 1
ATOM 806 O O . SER A 1 97 ? 11.554 7.197 -14.702 1.00 81.31 97 SER A O 1
ATOM 808 N N . LYS A 1 98 ? 10.969 9.176 -15.600 1.00 90.19 98 LYS A N 1
ATOM 809 C CA . LYS A 1 98 ? 11.133 9.938 -14.356 1.00 90.19 98 LYS A CA 1
ATOM 810 C C . LYS A 1 98 ? 10.058 9.510 -13.351 1.00 90.19 98 LYS A C 1
ATOM 812 O O . LYS A 1 98 ? 8.945 9.171 -13.753 1.00 90.19 98 LYS A O 1
ATOM 817 N N . VAL A 1 99 ? 10.376 9.589 -12.059 1.00 90.75 99 VAL A N 1
ATOM 818 C CA . VAL A 1 99 ? 9.450 9.238 -10.967 1.00 90.75 99 VAL A CA 1
ATOM 819 C C . VAL A 1 99 ? 8.143 10.032 -11.054 1.00 90.75 99 VAL A C 1
ATOM 821 O O . VAL A 1 99 ? 7.080 9.444 -10.909 1.00 90.75 99 VAL A O 1
ATOM 824 N N . SER A 1 100 ? 8.201 11.322 -11.389 1.00 91.00 100 SER A N 1
ATOM 825 C CA . SER A 1 100 ? 7.019 12.182 -11.553 1.00 91.00 100 SER A CA 1
ATOM 826 C C . SER A 1 100 ? 6.049 11.687 -12.637 1.00 91.00 100 SER A C 1
ATOM 828 O O . SER A 1 100 ? 4.832 11.668 -12.446 1.00 91.00 100 SER A O 1
ATOM 830 N N . ASN A 1 101 ? 6.581 11.214 -13.768 1.00 91.50 101 ASN A N 1
ATOM 831 C CA . ASN A 1 101 ? 5.776 10.645 -14.852 1.00 91.50 101 ASN A CA 1
ATOM 832 C C . ASN A 1 101 ? 5.164 9.304 -14.442 1.00 91.50 101 ASN A C 1
ATOM 834 O O . ASN A 1 101 ? 4.023 9.020 -14.794 1.00 91.50 101 ASN A O 1
ATOM 838 N N . LEU A 1 102 ? 5.917 8.488 -13.698 1.00 92.12 102 LEU A N 1
ATOM 839 C CA . LEU A 1 102 ? 5.423 7.222 -13.165 1.00 92.12 102 LEU A CA 1
ATOM 840 C C . LEU A 1 102 ? 4.292 7.457 -12.154 1.00 92.12 102 LEU A C 1
ATOM 842 O O . LEU A 1 102 ? 3.248 6.823 -12.256 1.00 92.12 102 LEU A O 1
ATOM 846 N N . ALA A 1 103 ? 4.473 8.408 -11.237 1.00 93.44 103 ALA A N 1
ATOM 847 C CA . ALA A 1 103 ? 3.470 8.817 -10.260 1.00 93.44 103 ALA A CA 1
ATOM 848 C C . ALA A 1 103 ? 2.180 9.279 -10.944 1.00 93.44 103 ALA A C 1
ATOM 850 O O . ALA A 1 103 ? 1.098 8.780 -10.640 1.00 93.44 103 ALA A O 1
ATOM 851 N N . SER A 1 104 ? 2.318 10.142 -11.954 1.00 92.44 104 SER A N 1
ATOM 852 C CA . SER A 1 104 ? 1.194 10.640 -12.750 1.00 92.44 104 SER A CA 1
ATOM 853 C C . SER A 1 104 ? 0.476 9.520 -13.510 1.00 92.44 104 SER A C 1
ATOM 855 O O . SER A 1 104 ? -0.749 9.466 -13.510 1.00 92.44 104 SER A O 1
ATOM 857 N N . ALA A 1 105 ? 1.218 8.593 -14.126 1.00 91.31 105 ALA A N 1
ATOM 858 C CA . ALA A 1 105 ? 0.641 7.469 -14.865 1.00 91.31 105 ALA A CA 1
ATOM 859 C C . ALA A 1 105 ? -0.100 6.470 -13.961 1.00 91.31 105 ALA A C 1
ATOM 861 O O . ALA A 1 105 ? -1.065 5.843 -14.391 1.00 91.31 105 ALA A O 1
ATOM 862 N N . LEU A 1 106 ? 0.360 6.314 -12.718 1.00 92.00 106 LEU A N 1
ATOM 863 C CA . LEU A 1 106 ? -0.223 5.406 -11.731 1.00 92.00 106 LEU A CA 1
ATOM 864 C C . LEU A 1 106 ? -1.292 6.074 -10.851 1.00 92.00 106 LEU A C 1
ATOM 866 O O . LEU A 1 106 ? -2.000 5.372 -10.132 1.00 92.00 106 LEU A O 1
ATOM 870 N N . GLY A 1 107 ? -1.414 7.405 -10.898 1.00 92.00 107 GLY A N 1
ATOM 871 C CA . GLY A 1 107 ? -2.327 8.169 -10.048 1.00 92.00 107 GLY A CA 1
ATOM 872 C C . GLY A 1 107 ? -1.976 8.090 -8.557 1.00 92.00 107 GLY A C 1
ATOM 873 O O . GLY A 1 107 ? -2.877 8.009 -7.724 1.00 92.00 107 GLY A O 1
ATOM 874 N N . ILE A 1 108 ? -0.682 8.063 -8.224 1.00 94.19 108 ILE A N 1
ATOM 875 C CA . ILE A 1 108 ? -0.161 7.992 -6.846 1.00 94.19 108 ILE A CA 1
ATOM 876 C C . ILE A 1 108 ? 0.805 9.148 -6.568 1.00 94.19 108 ILE A C 1
ATOM 878 O O . ILE A 1 108 ? 1.194 9.870 -7.487 1.00 94.19 108 ILE A O 1
ATOM 882 N N . THR A 1 109 ? 1.218 9.322 -5.311 1.00 94.88 109 THR A N 1
ATOM 883 C CA . THR A 1 109 ? 2.214 10.341 -4.957 1.00 94.88 109 THR A CA 1
ATOM 884 C C . THR A 1 109 ? 3.587 10.012 -5.541 1.00 94.88 109 THR A C 1
ATOM 886 O O . THR A 1 109 ? 3.923 8.855 -5.807 1.00 94.88 109 THR A O 1
ATOM 889 N N . GLU A 1 110 ? 4.425 11.034 -5.726 1.00 94.25 110 GLU A N 1
ATOM 890 C CA . GLU A 1 110 ? 5.798 10.823 -6.197 1.00 94.25 110 GLU A CA 1
ATOM 891 C C . GLU A 1 110 ? 6.632 9.990 -5.222 1.00 94.25 110 GLU A C 1
ATOM 893 O O . GLU A 1 110 ? 7.461 9.188 -5.647 1.00 94.25 110 GLU A O 1
ATOM 898 N N . GLU A 1 111 ? 6.401 10.141 -3.921 1.00 94.94 111 GLU A N 1
ATOM 899 C CA . GLU A 1 111 ? 7.088 9.357 -2.896 1.00 94.94 111 GLU A CA 1
ATOM 900 C C . GLU A 1 111 ? 6.678 7.881 -2.942 1.00 94.94 111 GLU A C 1
ATOM 902 O O . GLU A 1 111 ? 7.550 7.010 -2.896 1.00 94.94 111 GLU A O 1
ATOM 907 N N . ASP A 1 112 ? 5.387 7.589 -3.126 1.00 94.56 112 ASP A N 1
ATOM 908 C CA . ASP A 1 112 ? 4.898 6.221 -3.312 1.00 94.56 112 ASP A CA 1
ATOM 909 C C . ASP A 1 112 ? 5.451 5.616 -4.608 1.00 94.56 112 ASP A C 1
ATOM 911 O O . ASP A 1 112 ? 5.935 4.482 -4.615 1.00 94.56 112 ASP A O 1
ATOM 915 N N . ALA A 1 113 ? 5.473 6.385 -5.701 1.00 94.31 113 ALA A N 1
ATOM 916 C CA . ALA A 1 113 ? 6.079 5.954 -6.958 1.00 94.31 113 ALA A CA 1
ATOM 917 C C . ALA A 1 113 ? 7.587 5.693 -6.813 1.00 94.31 113 ALA A C 1
ATOM 919 O O . ALA A 1 113 ? 8.109 4.726 -7.372 1.00 94.31 113 ALA A O 1
ATOM 920 N N . LYS A 1 114 ? 8.298 6.518 -6.036 1.00 94.19 114 LYS A N 1
ATOM 921 C CA . LYS A 1 114 ? 9.725 6.338 -5.737 1.00 94.19 114 LYS A CA 1
ATOM 922 C C . LYS A 1 114 ? 9.968 5.067 -4.929 1.00 94.19 114 LYS A C 1
ATOM 924 O O . LYS A 1 114 ? 10.861 4.294 -5.279 1.00 94.19 114 LYS A O 1
ATOM 929 N N . LYS A 1 115 ? 9.175 4.841 -3.877 1.00 94.00 115 LYS A N 1
ATOM 930 C CA . LYS A 1 115 ? 9.203 3.613 -3.068 1.00 94.00 115 LYS A CA 1
ATOM 931 C C . LYS A 1 115 ? 8.995 2.388 -3.958 1.00 94.00 115 LYS A C 1
ATOM 933 O O . LYS A 1 115 ? 9.811 1.471 -3.942 1.00 94.00 115 LYS A O 1
ATOM 938 N N . MET A 1 116 ? 7.981 2.435 -4.817 1.00 94.12 116 MET A N 1
ATOM 939 C CA . MET A 1 116 ? 7.654 1.362 -5.752 1.00 94.12 116 MET A CA 1
ATOM 940 C C . MET A 1 116 ? 8.778 1.079 -6.757 1.00 94.12 116 MET A C 1
ATOM 942 O O . MET A 1 116 ? 9.150 -0.073 -6.970 1.00 94.12 116 MET A O 1
ATOM 946 N N . ALA A 1 117 ? 9.364 2.118 -7.358 1.00 91.25 117 ALA A N 1
ATOM 947 C CA . ALA A 1 117 ? 10.478 1.963 -8.292 1.00 91.25 117 ALA A CA 1
ATOM 948 C C . ALA A 1 117 ? 11.712 1.330 -7.623 1.00 91.25 117 ALA A C 1
ATOM 950 O O . ALA A 1 117 ? 12.419 0.525 -8.241 1.00 91.25 117 ALA A O 1
ATOM 951 N N . LYS A 1 118 ? 11.955 1.662 -6.348 1.00 91.88 118 LYS A N 1
ATOM 952 C CA . LYS A 1 118 ? 13.022 1.056 -5.549 1.00 91.88 118 LYS A CA 1
ATOM 953 C C . LYS A 1 118 ? 12.760 -0.432 -5.307 1.00 91.88 118 LYS A C 1
ATOM 955 O O . LYS A 1 118 ? 13.637 -1.234 -5.612 1.00 91.88 118 LYS A O 1
ATOM 960 N N . GLU A 1 119 ? 11.555 -0.795 -4.859 1.00 91.75 119 GLU A N 1
ATOM 961 C CA . GLU A 1 119 ? 11.144 -2.197 -4.658 1.00 91.75 119 GLU A CA 1
ATOM 962 C C . GLU A 1 119 ? 11.356 -3.033 -5.931 1.00 91.75 119 GLU A C 1
ATOM 964 O O . GLU A 1 119 ? 11.977 -4.091 -5.884 1.00 91.75 119 GLU A O 1
ATOM 969 N N . ILE A 1 120 ? 10.932 -2.516 -7.090 1.00 90.75 120 ILE A N 1
ATOM 970 C CA . ILE A 1 120 ? 11.098 -3.185 -8.392 1.00 90.75 120 ILE A CA 1
ATOM 971 C C . ILE A 1 120 ? 12.579 -3.408 -8.735 1.00 90.75 120 ILE A C 1
ATOM 973 O O . ILE A 1 120 ? 12.957 -4.454 -9.266 1.00 90.75 120 ILE A O 1
ATOM 977 N N . THR A 1 121 ? 13.432 -2.423 -8.452 1.00 88.50 121 THR A N 1
ATOM 978 C CA . THR A 1 121 ? 14.871 -2.507 -8.743 1.00 88.50 121 THR A CA 1
ATOM 979 C C . THR A 1 121 ? 15.567 -3.517 -7.829 1.00 88.50 121 THR A C 1
ATOM 981 O O . THR A 1 121 ? 16.406 -4.298 -8.287 1.00 88.50 121 THR A O 1
ATOM 984 N N . GLU A 1 122 ? 15.207 -3.528 -6.544 1.00 91.38 122 GLU A N 1
ATOM 985 C CA . GLU A 1 122 ? 15.720 -4.480 -5.558 1.00 91.38 122 GLU A CA 1
ATOM 986 C C . GLU A 1 122 ? 15.300 -5.918 -5.901 1.00 91.38 122 GLU A C 1
ATOM 988 O O . GLU A 1 122 ? 16.140 -6.817 -5.891 1.00 91.38 122 GLU A O 1
ATOM 993 N N . GLU A 1 123 ? 14.040 -6.130 -6.291 1.00 90.00 123 GLU A N 1
ATOM 994 C CA . GLU A 1 123 ? 13.514 -7.432 -6.722 1.00 90.00 123 GLU A CA 1
ATOM 995 C C . GLU A 1 123 ? 14.279 -7.972 -7.939 1.00 90.00 123 GLU A C 1
ATOM 997 O O . GLU A 1 123 ? 14.829 -9.072 -7.890 1.00 90.00 123 GLU A O 1
ATOM 1002 N N . LYS A 1 124 ? 14.449 -7.148 -8.982 1.00 86.94 124 LYS A N 1
ATOM 1003 C CA . LYS A 1 124 ? 15.222 -7.512 -10.182 1.00 86.94 124 LYS A CA 1
ATOM 1004 C C . LYS A 1 124 ? 16.683 -7.846 -9.867 1.00 86.94 124 LYS A C 1
ATOM 1006 O O . LYS A 1 124 ? 17.294 -8.689 -10.523 1.00 86.94 124 LYS A O 1
ATOM 1011 N N . THR A 1 125 ? 17.273 -7.166 -8.886 1.00 89.62 125 THR A N 1
ATOM 1012 C CA . THR A 1 125 ? 18.654 -7.429 -8.456 1.00 89.62 125 THR A CA 1
ATOM 1013 C C . THR A 1 125 ? 18.752 -8.767 -7.723 1.00 89.62 125 THR A C 1
ATOM 1015 O O . THR A 1 125 ? 19.665 -9.544 -7.998 1.00 89.62 125 THR A O 1
ATOM 1018 N N . ARG A 1 126 ? 17.785 -9.075 -6.849 1.00 90.88 126 ARG A N 1
ATOM 1019 C CA . ARG A 1 126 ? 17.699 -10.366 -6.149 1.00 90.88 126 ARG A CA 1
ATOM 1020 C C . ARG A 1 126 ? 17.502 -11.532 -7.115 1.00 90.88 126 ARG A C 1
ATOM 1022 O O . ARG A 1 126 ? 18.178 -12.543 -6.968 1.00 90.88 126 ARG A O 1
ATOM 1029 N N . GLU A 1 127 ? 16.645 -11.383 -8.122 1.00 90.31 127 GLU A N 1
ATOM 1030 C CA . GLU A 1 127 ? 16.434 -12.408 -9.156 1.00 90.31 127 GLU A CA 1
ATOM 1031 C C . GLU A 1 127 ? 17.718 -12.713 -9.938 1.00 90.31 127 GLU A C 1
ATOM 1033 O O . GLU A 1 127 ? 18.062 -13.876 -10.145 1.00 90.31 127 GLU A O 1
ATOM 1038 N N . LYS A 1 128 ? 18.473 -11.674 -10.325 1.00 89.69 128 LYS A N 1
ATOM 1039 C CA . LYS A 1 128 ? 19.769 -11.843 -11.000 1.00 89.69 128 LYS A CA 1
ATOM 1040 C C . LYS A 1 128 ? 20.795 -12.556 -10.124 1.00 89.69 128 LYS A C 1
ATOM 1042 O O . LYS A 1 128 ? 21.506 -13.421 -10.625 1.00 89.69 128 LYS A O 1
ATOM 1047 N N . LEU A 1 129 ? 20.875 -12.193 -8.842 1.00 91.75 129 LEU A N 1
ATOM 1048 C CA . LEU A 1 129 ? 21.777 -12.836 -7.884 1.00 91.75 129 LEU A CA 1
ATOM 1049 C C . LEU A 1 129 ? 21.420 -14.310 -7.693 1.00 91.75 129 LEU A C 1
ATOM 1051 O O . LEU A 1 129 ? 22.307 -15.153 -7.762 1.00 91.75 129 LEU A O 1
ATOM 1055 N N . LYS A 1 130 ? 20.129 -14.622 -7.531 1.00 90.94 130 LYS A N 1
ATOM 1056 C CA . LYS A 1 130 ? 19.658 -16.004 -7.410 1.00 90.94 130 LYS A CA 1
ATOM 1057 C C . LYS A 1 130 ? 20.018 -16.827 -8.649 1.00 90.94 130 LYS A C 1
ATOM 1059 O O . LYS A 1 130 ? 20.654 -17.859 -8.519 1.00 90.94 130 LYS A O 1
ATOM 1064 N N . SER A 1 131 ? 19.730 -16.316 -9.847 1.00 90.94 131 SER A N 1
ATOM 1065 C CA . SER A 1 131 ? 20.083 -17.011 -11.092 1.00 90.94 131 SER A CA 1
ATOM 1066 C C . SER A 1 131 ? 21.595 -17.202 -11.276 1.00 90.94 131 SER A C 1
ATOM 1068 O O . SER A 1 131 ? 22.011 -18.175 -11.899 1.00 90.94 131 SER A O 1
ATOM 1070 N N . ALA A 1 132 ? 22.424 -16.282 -10.777 1.00 91.00 132 ALA A N 1
ATOM 1071 C CA . ALA A 1 132 ? 23.875 -16.435 -10.815 1.00 91.00 132 ALA A CA 1
ATOM 1072 C C . ALA A 1 132 ? 24.371 -17.510 -9.835 1.00 91.00 132 ALA A C 1
ATOM 1074 O O . ALA A 1 132 ? 25.289 -18.243 -10.183 1.00 91.00 132 ALA A O 1
ATOM 1075 N N . LEU A 1 133 ? 23.760 -17.611 -8.648 1.00 92.25 133 LEU A N 1
ATOM 1076 C CA . LEU A 1 133 ? 24.061 -18.651 -7.660 1.00 92.25 133 LEU A CA 1
ATOM 1077 C C . LEU A 1 133 ? 23.639 -20.037 -8.155 1.00 92.25 133 LEU A C 1
ATOM 1079 O O . LEU A 1 133 ? 24.463 -20.942 -8.136 1.00 92.25 133 LEU A O 1
ATOM 1083 N N . ASP A 1 134 ? 22.422 -20.171 -8.690 1.00 90.19 134 ASP A N 1
ATOM 1084 C CA . ASP A 1 134 ? 21.917 -21.444 -9.226 1.00 90.19 134 ASP A CA 1
ATOM 1085 C C . ASP A 1 134 ? 22.864 -21.998 -10.316 1.00 90.19 134 ASP A C 1
ATOM 1087 O O . ASP A 1 134 ? 23.182 -23.180 -10.342 1.00 90.19 134 ASP A O 1
ATOM 1091 N N . LYS A 1 135 ? 23.412 -21.121 -11.173 1.00 89.25 135 LYS A N 1
ATOM 1092 C CA . LYS A 1 135 ? 24.396 -21.501 -12.204 1.00 89.25 135 LYS A CA 1
ATOM 1093 C C . LYS A 1 135 ? 25.754 -21.930 -11.657 1.00 89.25 135 LYS A C 1
ATOM 1095 O O . LYS A 1 135 ? 26.493 -22.572 -12.391 1.00 89.25 135 LYS A O 1
ATOM 1100 N N . LEU A 1 136 ? 26.129 -21.512 -10.449 1.00 87.44 136 LEU A N 1
ATOM 1101 C CA . LEU A 1 136 ? 27.388 -21.913 -9.814 1.00 87.44 136 LEU A CA 1
ATOM 1102 C C . LEU A 1 136 ? 27.260 -23.266 -9.104 1.00 87.44 136 LEU A C 1
ATOM 1104 O O . LEU A 1 136 ? 28.265 -23.949 -8.975 1.00 87.44 136 LEU A O 1
ATOM 1108 N N . GLU A 1 137 ? 26.056 -23.647 -8.668 1.00 79.50 137 GLU A N 1
ATOM 1109 C CA . GLU A 1 137 ? 25.776 -24.950 -8.039 1.00 79.50 137 GLU A CA 1
ATOM 1110 C C . GLU A 1 137 ? 25.621 -26.097 -9.057 1.00 79.50 137 GLU A C 1
ATOM 1112 O O . GLU A 1 137 ? 25.692 -27.265 -8.684 1.00 79.50 137 GLU A O 1
ATOM 1117 N N . GLU A 1 138 ? 25.425 -25.784 -10.343 1.00 72.00 138 GLU A N 1
ATOM 1118 C CA . GLU A 1 138 ? 25.380 -26.764 -11.443 1.00 72.00 138 GLU A CA 1
ATOM 1119 C C . GLU A 1 138 ? 26.776 -27.226 -11.933 1.00 72.00 138 GLU A C 1
ATOM 1121 O O . GLU A 1 138 ? 26.850 -28.081 -12.821 1.00 72.00 138 GLU A O 1
ATOM 1126 N N . PHE A 1 139 ? 27.868 -26.690 -11.368 1.00 56.03 139 PHE A N 1
ATOM 1127 C CA . PHE A 1 139 ? 29.264 -27.078 -11.643 1.00 56.03 139 PHE A CA 1
ATOM 1128 C C . PHE A 1 139 ? 29.904 -27.796 -10.451 1.00 56.03 139 PHE A C 1
ATOM 1130 O O . PHE A 1 139 ? 30.735 -28.698 -10.711 1.00 56.03 139 PHE A O 1
#

pLDDT: mean 84.07, std 17.42, range [42.12, 97.31]

Secondary structure (DSSP, 8-state):
---------------------------HHHHHHHHSTT-SEEEHHHHHHHHT--HHHHHHHHHHHSEE-SSTTEEE-HHHHHHHHHHHHHHHHHS---HHHHHHHHTS-HHHHHHHHHHHHHHHHHHHHHHHHHHHHT-

Radius of gyration: 29.47 Å; chains: 1; bounding box: 56×45×104 Å

Foldseek 3Di:
DDDDDDDPDDDPDDPPPPPPPPDPPDPPLVLLCVQCVPPAKDFLVSSCVSSVHPSVVSVVSCVVQFDDAPPPRMTGGPVNLVVLLVVLVVVCVVDPDDLVVSCVVSVGDSVSSVVSVVVNVVVVVVVVVVVVVVVVVVD

Sequence (139 aa):
MLKTENVEKTIERKKETITFRTPSILPPIEIVKRTFKGLKKFTTSEIAEKTNLPEEDVEKILELLTIKSSEKKVWYSEDYWEKLKRTAKTILEKKPSKVSNLASALGITEEDAKKMAKEITEEKTREKLKSALDKLEEF